Protein AF-A0AAI9NZF1-F1 (afdb_monomer_lite)

Secondary structure (DSSP, 8-state):
---EE-TTT--EEPTT----HHHHHHHHHHHHHHHEEE-TTT--EEE---

Foldseek 3Di:
DDWDADPPPRDTHDVPDDDCVVVVVVVVVVVQVVQWDADPVVRDIDGHDD

Structure (mmCIF, N/CA/C/O backbone):
data_AF-A0AAI9NZF1-F1
#
_entry.id   AF-A0AAI9NZF1-F1
#
loop_
_atom_site.group_PDB
_atom_site.id
_atom_site.type_symbol
_atom_site.label_atom_id
_atom_site.label_alt_id
_atom_site.label_comp_id
_atom_site.label_asym_id
_atom_site.label_entity_id
_atom_site.label_seq_id
_atom_site.pdbx_PDB_ins_code
_atom_site.Cartn_x
_atom_site.Cartn_y
_atom_site.Cartn_z
_atom_site.occupancy
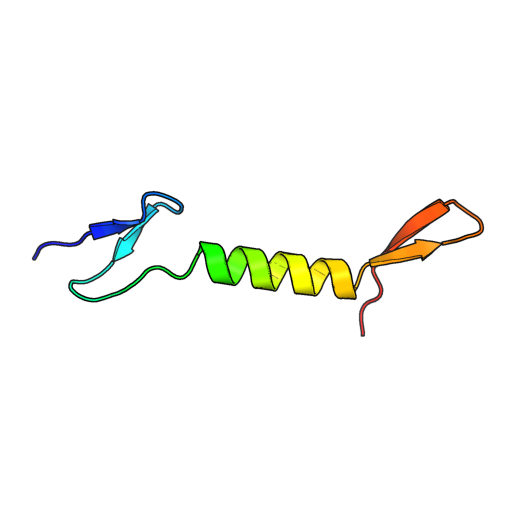_atom_site.B_iso_or_equiv
_atom_site.auth_seq_id
_atom_site.auth_comp_id
_atom_site.auth_asym_id
_atom_site.auth_atom_id
_atom_site.pdbx_PDB_model_num
ATOM 1 N N . MET A 1 1 ? -17.893 8.557 21.193 1.00 69.12 1 MET A N 1
ATOM 2 C CA . MET A 1 1 ? -17.776 7.988 19.837 1.00 69.12 1 MET A CA 1
ATOM 3 C C . MET A 1 1 ? -16.468 7.224 19.820 1.00 69.12 1 MET A C 1
ATOM 5 O O . MET A 1 1 ? -15.466 7.813 20.204 1.00 69.12 1 MET A O 1
ATOM 9 N N . TYR A 1 2 ? -16.491 5.923 19.549 1.00 80.56 2 TYR A N 1
ATOM 10 C CA . TYR A 1 2 ? -15.272 5.125 19.402 1.00 80.56 2 TYR A CA 1
ATOM 11 C C . TYR A 1 2 ? -15.108 4.819 17.915 1.00 80.56 2 TYR A C 1
ATOM 13 O O . TYR A 1 2 ? -16.101 4.535 17.254 1.00 80.56 2 TYR A O 1
ATOM 21 N N . TYR A 1 3 ? -13.889 4.938 17.403 1.00 84.88 3 TYR A N 1
ATOM 22 C CA . TYR A 1 3 ? -13.515 4.538 16.050 1.00 84.88 3 TYR A CA 1
ATOM 23 C C . TYR A 1 3 ? -12.395 3.507 16.160 1.00 84.88 3 TYR A C 1
ATOM 25 O O . TYR A 1 3 ? -11.669 3.485 17.158 1.00 84.88 3 TYR A O 1
ATOM 33 N N . ASN A 1 4 ? -12.272 2.654 15.149 1.00 91.12 4 ASN A N 1
ATOM 34 C CA . ASN A 1 4 ? -11.150 1.731 15.031 1.00 91.12 4 ASN A CA 1
ATOM 35 C C . ASN A 1 4 ? -10.232 2.232 13.924 1.00 91.12 4 ASN A C 1
ATOM 37 O O . ASN A 1 4 ? -10.707 2.604 12.862 1.00 91.12 4 ASN A O 1
ATOM 41 N N . GLU A 1 5 ? -8.925 2.232 14.141 1.00 95.81 5 GLU A N 1
ATOM 42 C CA . GLU A 1 5 ? -7.976 2.544 13.075 1.00 95.81 5 GLU A CA 1
ATOM 43 C C . GLU A 1 5 ? -7.566 1.254 12.354 1.00 95.81 5 GLU A C 1
ATOM 45 O O . GLU A 1 5 ? -7.252 0.247 12.994 1.00 95.81 5 GLU A O 1
ATOM 50 N N . CYS A 1 6 ? -7.572 1.259 11.020 1.00 96.38 6 CYS A N 1
ATOM 51 C CA . CYS A 1 6 ? -7.054 0.141 10.244 1.00 96.38 6 CYS A CA 1
ATOM 52 C C . CYS A 1 6 ? -5.534 0.026 10.455 1.00 96.38 6 CYS A C 1
ATOM 54 O O . CYS A 1 6 ? -4.804 0.942 10.076 1.00 96.38 6 CYS A O 1
ATOM 56 N N . PRO A 1 7 ? -5.010 -1.112 10.944 1.00 95.25 7 PRO A N 1
ATOM 57 C CA . PRO A 1 7 ? -3.581 -1.254 11.228 1.00 95.25 7 PRO A CA 1
ATOM 58 C C . PRO A 1 7 ? -2.705 -1.293 9.967 1.00 95.25 7 PRO A C 1
ATOM 60 O O . PRO A 1 7 ? -1.484 -1.210 10.070 1.00 95.25 7 PRO A O 1
ATOM 63 N N . GLN A 1 8 ? -3.303 -1.462 8.783 1.00 96.94 8 GLN A N 1
ATOM 64 C CA . GLN A 1 8 ? -2.566 -1.529 7.521 1.00 96.94 8 GLN A CA 1
ATOM 65 C C . GLN A 1 8 ? -2.446 -0.176 6.816 1.00 96.94 8 GLN A C 1
ATOM 67 O O . GLN A 1 8 ? -1.402 0.102 6.232 1.00 96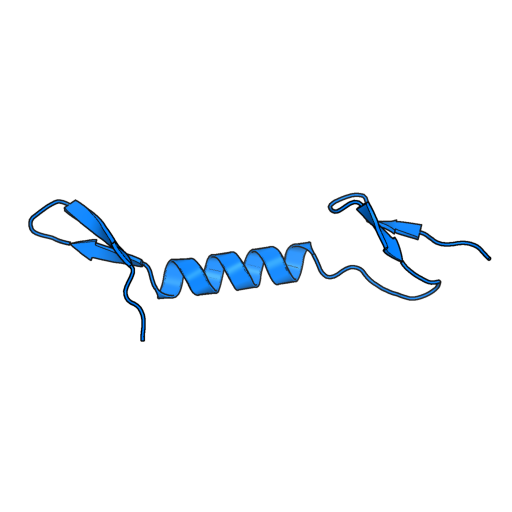.94 8 GLN A O 1
ATOM 72 N N . CYS A 1 9 ? -3.497 0.649 6.834 1.00 96.75 9 CYS A N 1
ATOM 73 C CA . CYS A 1 9 ? -3.525 1.916 6.093 1.00 96.75 9 CYS A CA 1
ATOM 74 C C . CYS A 1 9 ? -3.770 3.157 6.962 1.00 96.75 9 CYS A C 1
ATOM 76 O O . CYS A 1 9 ? -3.685 4.267 6.442 1.00 96.75 9 CYS A O 1
ATOM 78 N N . GLY A 1 10 ? -4.079 2.990 8.251 1.00 96.25 10 GLY A N 1
ATOM 79 C CA . GLY A 1 10 ? -4.352 4.093 9.176 1.00 96.25 10 GLY A CA 1
ATOM 80 C C . GLY A 1 10 ? -5.732 4.740 9.013 1.00 96.25 10 GLY A C 1
ATOM 81 O O . GLY A 1 10 ? -5.979 5.814 9.552 1.00 96.25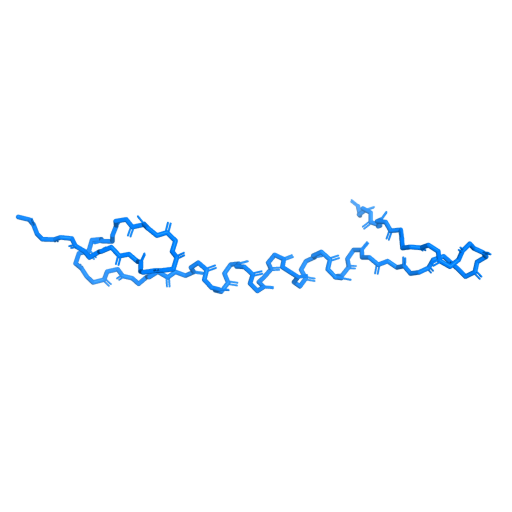 10 GLY A O 1
ATOM 82 N N . ALA A 1 11 ? -6.641 4.136 8.240 1.00 96.44 11 ALA A N 1
ATOM 83 C CA . ALA A 1 11 ? -7.986 4.678 8.067 1.00 96.44 11 ALA A CA 1
ATOM 84 C C . ALA A 1 11 ? -8.776 4.622 9.383 1.00 96.44 11 ALA A C 1
ATOM 86 O O . ALA A 1 11 ? -8.855 3.561 10.003 1.00 96.44 11 ALA A O 1
ATOM 87 N N . CYS A 1 12 ? -9.399 5.735 9.778 1.00 96.12 12 CYS A N 1
ATOM 88 C CA . CYS A 1 12 ? -10.377 5.757 10.864 1.00 96.12 12 CYS A CA 1
ATOM 89 C C . CYS A 1 12 ? -11.693 5.140 10.373 1.00 96.12 12 CYS A C 1
ATOM 91 O O . CYS A 1 12 ? -12.323 5.689 9.475 1.00 96.12 12 CYS A O 1
ATOM 93 N N . LEU A 1 13 ? -12.085 4.015 10.962 1.00 95.38 13 LEU A N 1
ATOM 94 C CA . LEU A 1 13 ? -13.289 3.252 10.649 1.00 95.38 13 LEU A CA 1
ATOM 95 C C . LEU A 1 13 ? -14.372 3.535 11.685 1.00 95.38 13 LEU A C 1
ATOM 97 O O . LEU A 1 13 ? -14.122 3.448 12.899 1.00 95.38 13 LEU A O 1
ATOM 101 N N . ASP A 1 14 ? -15.582 3.801 11.206 1.00 95.12 14 ASP A N 1
ATOM 102 C CA . ASP A 1 14 ? -16.743 3.902 12.078 1.00 95.12 14 ASP A CA 1
ATOM 103 C C . ASP A 1 14 ? -17.121 2.524 12.660 1.00 95.12 14 ASP A C 1
ATOM 105 O O . ASP A 1 14 ? -16.769 1.471 12.111 1.00 95.12 14 ASP A O 1
ATO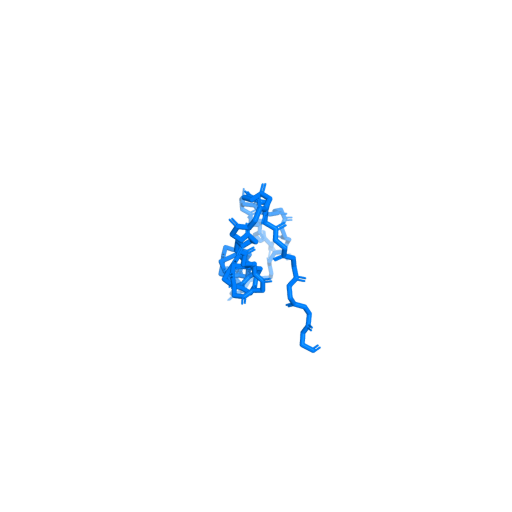M 109 N N . PRO A 1 15 ? -17.840 2.472 13.799 1.00 93.88 15 PRO A N 1
ATOM 110 C CA . PRO A 1 15 ? -18.317 1.212 14.356 1.00 93.88 15 PRO A CA 1
ATOM 111 C C . PRO A 1 15 ? -19.104 0.378 13.334 1.00 93.88 15 PRO A C 1
ATOM 113 O O . PRO A 1 15 ? -20.182 0.769 12.894 1.00 93.88 15 PRO A O 1
ATOM 116 N N . GLY A 1 16 ? -18.581 -0.806 13.007 1.00 90.88 16 GLY A N 1
ATOM 117 C CA . GLY A 1 16 ? -19.190 -1.740 12.054 1.00 90.88 16 GLY A CA 1
ATOM 118 C C . GLY A 1 16 ? -18.671 -1.624 10.618 1.00 90.88 16 GLY A C 1
ATOM 119 O O . GLY A 1 16 ? -18.981 -2.495 9.802 1.00 90.88 16 GLY A O 1
ATOM 120 N N . GLU A 1 17 ? -17.855 -0.617 10.306 1.00 94.88 17 GLU A N 1
ATOM 121 C CA . GLU A 1 17 ? -17.158 -0.555 9.025 1.00 94.88 17 GLU A CA 1
ATOM 122 C C . GLU A 1 17 ? -15.990 -1.542 8.971 1.00 94.88 17 GLU A C 1
ATOM 124 O O . GLU A 1 17 ? -15.308 -1.816 9.962 1.00 94.88 17 GLU A O 1
ATOM 129 N N . HIS A 1 18 ? -15.754 -2.069 7.772 1.00 93.69 18 HIS A N 1
ATOM 130 C CA . HIS A 1 18 ? -14.624 -2.934 7.471 1.00 93.69 18 HIS A CA 1
ATOM 131 C C . HIS A 1 18 ? -13.700 -2.200 6.506 1.00 93.69 18 HIS A C 1
ATOM 133 O O . HIS A 1 18 ? -14.164 -1.609 5.534 1.00 93.69 18 HIS A O 1
ATOM 139 N N . CYS A 1 19 ? -12.394 -2.257 6.756 1.00 96.38 19 CYS A N 1
ATOM 140 C CA . CYS A 1 19 ? -11.420 -1.730 5.811 1.00 96.38 19 CYS A CA 1
ATOM 141 C C . CYS A 1 19 ? -11.204 -2.712 4.653 1.00 96.38 19 CYS A C 1
ATOM 143 O O . CYS A 1 19 ? -11.018 -3.907 4.880 1.00 96.38 19 CYS A O 1
ATOM 145 N N . ASP A 1 20 ? -11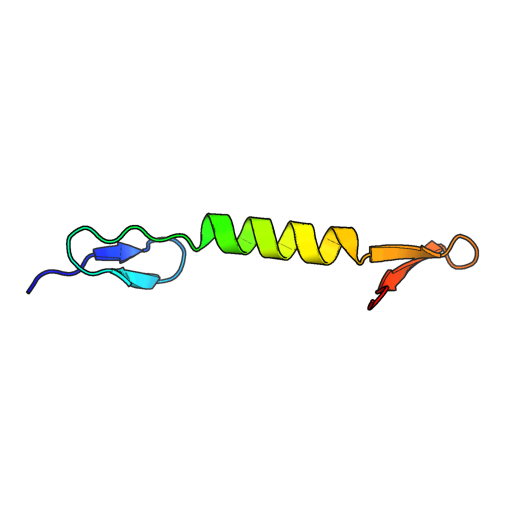.149 -2.191 3.432 1.00 97.31 20 ASP A N 1
ATOM 146 C CA . ASP A 1 20 ? -10.931 -2.929 2.184 1.00 97.31 20 ASP A CA 1
ATOM 147 C C . ASP A 1 20 ? -9.569 -2.616 1.532 1.00 97.31 20 ASP A C 1
ATOM 149 O O . ASP A 1 20 ? -9.315 -3.004 0.393 1.00 97.31 20 ASP A O 1
ATOM 153 N N . CYS A 1 21 ? -8.655 -1.938 2.243 1.00 97.62 21 CYS A N 1
ATOM 154 C CA . CYS A 1 21 ? -7.390 -1.455 1.670 1.00 97.62 21 CYS A CA 1
ATOM 155 C C . CYS A 1 21 ? -6.514 -2.565 1.065 1.00 97.62 21 CYS A C 1
ATOM 157 O O . CYS A 1 21 ? -5.817 -2.349 0.072 1.00 97.62 21 CYS A O 1
ATOM 159 N N . GLU A 1 22 ? -6.554 -3.762 1.644 1.00 97.38 22 GLU A N 1
ATOM 160 C CA . GLU A 1 22 ? -5.874 -4.942 1.119 1.00 97.38 22 GLU A CA 1
ATOM 161 C C . GLU A 1 22 ? -6.501 -5.401 -0.201 1.00 97.38 22 GLU A C 1
ATOM 163 O O . GLU A 1 22 ? -5.789 -5.662 -1.171 1.00 97.38 22 GLU A O 1
ATOM 168 N N . GLU A 1 23 ? -7.833 -5.449 -0.256 1.00 97.81 23 GLU A N 1
ATOM 169 C CA . GLU A 1 23 ? -8.571 -5.845 -1.450 1.00 97.81 23 GLU A CA 1
ATOM 170 C C . GLU A 1 23 ? -8.338 -4.844 -2.585 1.00 97.81 23 GLU A C 1
ATOM 172 O O . GLU A 1 23 ? -8.031 -5.240 -3.711 1.00 97.81 23 GLU A O 1
ATOM 177 N N . GLU A 1 24 ? -8.392 -3.542 -2.300 1.00 97.56 24 GLU A N 1
ATOM 178 C CA . GLU A 1 24 ? -8.127 -2.528 -3.318 1.00 97.56 24 GLU A CA 1
ATOM 179 C C . GLU A 1 24 ? -6.669 -2.573 -3.793 1.00 97.56 24 GLU A C 1
ATOM 181 O O . GLU A 1 24 ? -6.417 -2.465 -4.994 1.00 97.56 24 GLU A O 1
ATOM 186 N N . ARG A 1 25 ? -5.698 -2.845 -2.910 1.00 97.25 25 ARG A N 1
ATOM 187 C CA . ARG A 1 25 ? -4.294 -3.042 -3.315 1.00 97.25 25 ARG A CA 1
ATOM 188 C C . ARG A 1 25 ? -4.125 -4.240 -4.252 1.00 97.25 25 ARG A C 1
ATOM 190 O O . ARG A 1 25 ? -3.366 -4.170 -5.225 1.00 97.25 25 ARG A O 1
ATOM 197 N N . GLN A 1 26 ? -4.842 -5.332 -3.994 1.00 97.69 26 GLN A N 1
ATOM 198 C CA . GLN A 1 26 ? -4.852 -6.502 -4.873 1.00 97.69 26 GLN A CA 1
ATOM 199 C C . GLN A 1 26 ? -5.495 -6.177 -6.224 1.00 97.69 26 GLN A C 1
ATOM 201 O O . GLN A 1 26 ? -4.914 -6.485 -7.266 1.00 97.69 26 GLN A O 1
ATOM 206 N N . ARG A 1 27 ? -6.641 -5.485 -6.231 1.00 97.94 27 ARG A N 1
ATOM 207 C CA . ARG A 1 27 ? -7.309 -5.034 -7.462 1.00 97.94 27 ARG A CA 1
ATOM 208 C C . ARG A 1 27 ? -6.421 -4.099 -8.281 1.00 97.94 27 ARG A C 1
ATOM 210 O O . ARG A 1 27 ? -6.339 -4.257 -9.496 1.00 97.94 27 ARG A O 1
ATOM 217 N N . GLN A 1 28 ? -5.727 -3.157 -7.645 1.00 96.44 28 GLN A N 1
ATOM 218 C CA . GLN A 1 28 ? -4.774 -2.262 -8.310 1.00 96.44 28 GLN A CA 1
ATOM 219 C C . GLN A 1 28 ? -3.608 -3.035 -8.926 1.00 96.44 28 GLN A C 1
ATOM 221 O O . GLN A 1 28 ? -3.283 -2.822 -10.092 1.00 96.44 28 GLN A O 1
ATOM 226 N N . THR A 1 29 ? -3.028 -3.979 -8.182 1.00 96.31 29 THR A N 1
ATOM 227 C CA . THR A 1 29 ? -1.954 -4.842 -8.691 1.00 96.31 29 THR A CA 1
ATOM 228 C C . THR A 1 29 ? -2.429 -5.646 -9.901 1.00 96.31 29 THR A C 1
ATOM 230 O O . THR A 1 29 ? -1.757 -5.662 -10.928 1.00 96.31 29 THR A O 1
ATOM 233 N N . ALA A 1 30 ? -3.615 -6.255 -9.824 1.00 96.50 30 ALA A N 1
ATOM 234 C CA . ALA A 1 30 ? -4.206 -7.004 -10.929 1.00 96.50 30 ALA A CA 1
ATOM 235 C C . ALA A 1 30 ? -4.454 -6.119 -12.164 1.00 96.50 30 ALA A C 1
ATOM 237 O O . ALA A 1 30 ? -4.133 -6.524 -13.280 1.00 96.50 30 ALA A O 1
ATOM 238 N N . ARG A 1 31 ? -4.967 -4.895 -11.969 1.00 95.31 31 ARG A N 1
ATOM 239 C CA . ARG A 1 31 ? -5.156 -3.908 -13.046 1.00 95.31 31 ARG A CA 1
ATOM 240 C C . ARG A 1 31 ? -3.835 -3.556 -13.726 1.00 95.31 31 ARG A C 1
ATOM 242 O O . ARG A 1 31 ? -3.777 -3.571 -14.948 1.00 95.31 31 ARG A O 1
ATOM 249 N N . ILE A 1 32 ? -2.784 -3.276 -12.953 1.00 94.56 32 ILE A N 1
ATOM 250 C CA . ILE A 1 32 ? -1.458 -2.946 -13.496 1.00 94.56 32 ILE A CA 1
ATOM 251 C C . ILE A 1 32 ? -0.895 -4.140 -14.266 1.00 94.56 32 ILE A C 1
ATOM 253 O O . ILE A 1 32 ? -0.483 -3.981 -15.407 1.00 94.56 32 ILE A O 1
ATOM 257 N N . MET A 1 33 ? -0.936 -5.343 -13.690 1.00 94.31 33 MET A N 1
ATOM 258 C CA . MET A 1 33 ? -0.428 -6.552 -14.349 1.00 94.31 33 MET A CA 1
ATOM 259 C C . MET A 1 33 ? -1.155 -6.849 -15.665 1.00 94.31 33 MET A C 1
ATOM 261 O O . MET A 1 33 ? -0.523 -7.285 -16.620 1.00 94.31 33 MET A O 1
ATOM 265 N N . ALA A 1 34 ? -2.457 -6.563 -15.751 1.00 94.88 34 ALA A N 1
ATOM 266 C CA . ALA A 1 34 ? -3.217 -6.697 -16.993 1.00 94.88 34 ALA A CA 1
ATOM 267 C C . ALA A 1 34 ? -2.808 -5.683 -18.081 1.00 94.88 34 ALA A C 1
ATOM 269 O O . ALA A 1 34 ? -3.061 -5.925 -19.258 1.00 94.88 34 ALA A O 1
ATOM 270 N N . MET A 1 35 ? -2.184 -4.563 -17.701 1.00 95.31 35 MET A N 1
ATOM 271 C CA . MET A 1 35 ? -1.700 -3.520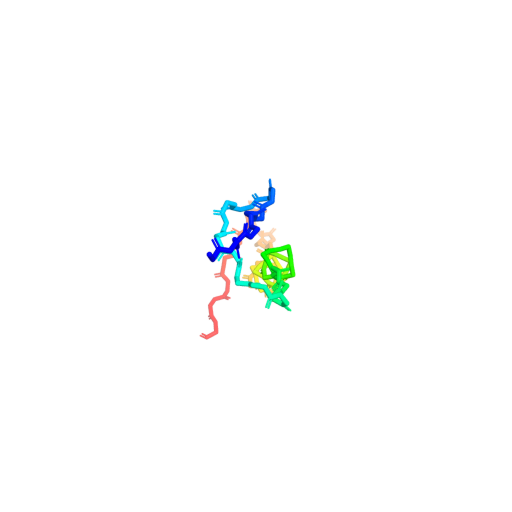 -18.614 1.00 95.31 35 MET A CA 1
ATOM 272 C C . MET A 1 35 ? -0.210 -3.657 -18.940 1.00 95.31 35 MET A C 1
ATOM 274 O O . MET A 1 35 ? 0.306 -2.864 -19.717 1.00 95.31 35 MET A O 1
ATOM 278 N N . VAL A 1 36 ? 0.513 -4.614 -18.359 1.00 95.50 36 VAL A N 1
ATOM 279 C CA . VAL A 1 36 ? 1.959 -4.753 -18.571 1.00 95.50 36 VAL A CA 1
ATOM 280 C C . VAL A 1 36 ? 2.241 -5.907 -19.531 1.00 95.50 36 VAL A C 1
ATOM 282 O O . VAL A 1 36 ? 1.793 -7.031 -19.313 1.00 95.50 36 VAL A O 1
ATOM 285 N N . ARG A 1 37 ? 3.029 -5.652 -20.581 1.00 95.44 37 ARG A N 1
ATOM 286 C CA . ARG A 1 37 ? 3.530 -6.682 -21.510 1.00 95.44 37 ARG A CA 1
ATOM 287 C C . ARG A 1 37 ? 5.042 -6.593 -21.676 1.00 95.44 37 ARG A C 1
ATOM 289 O O . ARG A 1 37 ? 5.605 -5.516 -21.549 1.00 95.44 37 ARG A O 1
ATOM 296 N N . GLU A 1 38 ? 5.692 -7.690 -22.039 1.00 95.75 38 GLU A N 1
ATOM 297 C CA . GLU A 1 38 ? 7.104 -7.672 -22.440 1.00 95.75 38 GLU A CA 1
ATOM 298 C C . GLU A 1 38 ? 7.238 -7.341 -23.936 1.00 95.75 38 GLU A C 1
ATOM 300 O O . GLU A 1 38 ? 6.600 -7.972 -24.786 1.00 95.75 38 GLU A O 1
ATOM 305 N N . ASN A 1 39 ? 8.098 -6.382 -24.271 1.00 96.19 39 ASN A N 1
ATOM 306 C CA . ASN A 1 39 ? 8.595 -6.188 -25.626 1.00 96.19 39 ASN A CA 1
ATOM 307 C C . ASN A 1 39 ? 9.696 -7.218 -25.908 1.00 96.19 39 ASN A C 1
ATOM 309 O O . ASN A 1 39 ? 10.752 -7.185 -25.286 1.00 96.19 39 ASN A O 1
ATOM 313 N N . LYS A 1 40 ? 9.477 -8.119 -26.871 1.00 96.00 40 LYS A N 1
ATOM 314 C CA . LYS A 1 40 ? 10.410 -9.220 -27.174 1.00 96.00 40 LYS A CA 1
ATOM 315 C C . LYS A 1 40 ? 11.724 -8.790 -27.834 1.00 96.00 40 LYS A C 1
ATOM 317 O O . LYS A 1 40 ? 12.648 -9.592 -27.877 1.00 96.00 40 LYS A O 1
ATOM 322 N N . GLU A 1 41 ? 11.804 -7.581 -28.383 1.00 96.69 41 GLU A N 1
ATOM 323 C CA . GLU A 1 41 ? 13.024 -7.074 -29.024 1.00 96.69 41 GLU A CA 1
ATOM 324 C C . GLU A 1 41 ? 13.964 -6.430 -28.002 1.00 96.69 41 GLU A C 1
ATOM 326 O O . GLU A 1 41 ? 15.174 -6.635 -28.054 1.00 96.69 41 GLU A O 1
ATOM 331 N N . SER A 1 42 ? 13.411 -5.665 -27.058 1.00 96.62 42 SER A N 1
ATOM 332 C CA . SER A 1 42 ? 14.186 -4.969 -26.025 1.00 96.62 42 SER A CA 1
ATOM 333 C C . SER A 1 42 ? 14.204 -5.685 -24.671 1.00 96.62 42 SER A C 1
ATOM 335 O O . SER A 1 42 ? 14.968 -5.285 -23.793 1.00 96.62 42 SER A O 1
ATOM 337 N N . HIS A 1 43 ? 13.362 -6.708 -24.484 1.00 95.19 43 HIS A N 1
ATOM 338 C CA . HIS A 1 43 ? 13.063 -7.359 -23.200 1.00 95.19 43 HIS A CA 1
ATOM 339 C C . HIS A 1 43 ? 12.598 -6.389 -22.101 1.00 95.19 43 HIS A C 1
ATOM 341 O O . HIS A 1 43 ? 12.686 -6.677 -20.907 1.00 95.19 43 HIS A O 1
ATOM 347 N N . GLN A 1 44 ? 12.109 -5.212 -22.491 1.00 96.62 44 GLN A N 1
ATOM 348 C CA . GLN A 1 44 ? 11.569 -4.226 -21.565 1.00 96.62 44 GLN A CA 1
ATOM 349 C C . GLN A 1 44 ? 10.075 -4.447 -21.362 1.00 96.62 44 GLN A C 1
ATOM 351 O O . GLN A 1 44 ? 9.358 -4.877 -22.264 1.00 96.62 44 GLN A O 1
ATOM 356 N N . MET A 1 45 ? 9.599 -4.105 -20.171 1.00 95.25 45 MET A N 1
ATOM 357 C CA . MET A 1 45 ? 8.173 -4.096 -19.870 1.00 95.25 45 MET A CA 1
ATOM 358 C C . MET A 1 45 ? 7.546 -2.805 -20.408 1.00 95.25 45 MET A C 1
ATOM 360 O O . MET A 1 45 ? 8.040 -1.711 -20.143 1.00 95.25 45 MET A O 1
ATOM 364 N N . GLU A 1 46 ? 6.449 -2.931 -21.143 1.00 95.19 46 GLU A N 1
ATOM 365 C CA . GLU A 1 46 ? 5.665 -1.839 -21.711 1.00 95.19 46 GLU A CA 1
ATOM 366 C C . GLU A 1 46 ? 4.292 -1.760 -21.048 1.00 95.19 46 GLU A C 1
ATOM 368 O O . GLU A 1 46 ? 3.652 -2.783 -20.791 1.00 95.19 46 GLU A O 1
ATOM 373 N N . LEU A 1 47 ? 3.820 -0.530 -20.832 1.00 95.12 47 LEU A N 1
ATOM 374 C CA . LEU A 1 47 ? 2.449 -0.257 -20.414 1.00 95.12 47 LEU A CA 1
ATOM 375 C C . LEU A 1 47 ? 1.544 -0.146 -21.646 1.00 95.12 47 LEU A C 1
ATOM 377 O O . LEU A 1 47 ? 1.768 0.689 -22.521 1.00 95.12 47 LEU A O 1
ATOM 381 N N . VAL A 1 48 ? 0.502 -0.967 -21.686 1.00 92.75 48 VAL A N 1
ATOM 382 C CA . VAL A 1 48 ? -0.563 -0.954 -22.687 1.00 92.75 48 VAL A CA 1
ATOM 383 C C . VAL A 1 48 ? -1.778 -0.281 -22.067 1.00 92.75 48 VAL A C 1
ATOM 385 O O . VAL A 1 48 ? -2.470 -0.857 -21.229 1.00 92.75 48 VAL A O 1
ATOM 388 N N . LEU A 1 49 ? -2.010 0.965 -22.468 1.00 86.88 49 LEU A N 1
ATOM 389 C CA . LEU A 1 49 ? -3.208 1.713 -22.108 1.00 86.88 49 LEU A CA 1
ATOM 390 C C . LEU A 1 49 ? -4.279 1.425 -23.168 1.00 86.88 49 LEU A C 1
ATOM 392 O O . LEU A 1 49 ? -4.005 1.578 -24.359 1.00 86.88 49 LEU A O 1
ATOM 396 N N . ASN A 1 50 ? -5.453 0.967 -22.731 1.00 69.38 50 ASN A N 1
ATOM 397 C CA . ASN A 1 50 ? -6.624 0.781 -23.596 1.00 69.38 50 ASN A CA 1
ATOM 398 C C . ASN A 1 50 ? -7.284 2.117 -23.941 1.00 69.38 50 ASN A C 1
ATOM 400 O O . ASN A 1 50 ? -7.307 2.999 -23.050 1.00 69.38 50 ASN A O 1
#

Radius of gyration: 17.78 Å; chains: 1; bounding box: 33×17×49 Å

Organism: NCBI:txid33043

pLDDT: mean 93.97, std 5.96, range [69.12, 97.94]

Sequence (50 aa):
MYYNECPQCGACLDPGEHCDCEEERQRQTARIMAMVRENKESHQMELVLN